Protein AF-A0A564XU34-F1 (afdb_monomer_lite)

pLDDT: mean 88.41, std 9.21, range [58.31, 96.88]

Sequence (135 aa):
MADPPCDICTEPIVKTHAIIPHCEHKFHTECLLKWTAEEVADFHCKCPVESCGCQYESFNLTEPNGTLVRCLRELKCPVCWEVFQFPFTIAESCGHGFCLGCLREFLKNGHICPVDRGPINGFFLFDNFNLLSRI

Structure (mmCIF, N/CA/C/O backbone):
data_AF-A0A564XU34-F1
#
_entry.id   AF-A0A564XU34-F1
#
loop_
_atom_site.group_PDB
_atom_site.id
_atom_site.type_symbol
_atom_site.label_atom_id
_atom_site.label_alt_id
_atom_site.label_comp_id
_atom_site.label_asym_id
_atom_site.label_entity_id
_atom_site.label_seq_id
_atom_site.pdbx_PDB_ins_code
_atom_site.Cartn_x
_atom_site.Cartn_y
_atom_site.Cartn_z
_atom_site.occupancy
_atom_site.B_iso_or_equiv
_atom_site.auth_seq_id
_atom_site.auth_comp_id
_atom_site.auth_asym_id
_atom_site.auth_atom_id
_atom_site.pdbx_PDB_model_num
ATOM 1 N N . MET A 1 1 ? -2.889 17.080 21.031 1.00 58.84 1 MET A N 1
ATOM 2 C CA . MET A 1 1 ? -3.929 16.259 20.375 1.00 58.84 1 MET A CA 1
ATOM 3 C C . MET A 1 1 ? -3.440 14.826 20.448 1.00 58.84 1 MET A C 1
ATOM 5 O O . MET A 1 1 ? -2.244 14.642 20.284 1.00 58.84 1 MET A O 1
ATOM 9 N N . ALA A 1 2 ? -4.290 13.872 20.822 1.00 77.88 2 ALA A N 1
ATOM 10 C CA . ALA A 1 2 ? -3.892 12.465 20.890 1.00 77.88 2 ALA A CA 1
ATOM 11 C C . ALA A 1 2 ? -3.831 11.868 19.475 1.00 77.88 2 ALA A C 1
ATOM 13 O O . ALA A 1 2 ? -4.627 12.266 18.621 1.00 77.88 2 ALA A O 1
ATOM 14 N N . ASP A 1 3 ? -2.898 10.947 19.242 1.00 86.06 3 ASP A N 1
ATOM 15 C CA . ASP A 1 3 ? -2.796 10.207 17.983 1.00 86.06 3 ASP A CA 1
ATOM 16 C C . ASP A 1 3 ? -4.038 9.315 17.782 1.00 86.06 3 ASP A C 1
ATOM 18 O O . ASP A 1 3 ? -4.541 8.749 18.759 1.00 86.06 3 ASP A O 1
ATOM 22 N N . PRO A 1 4 ? -4.574 9.189 16.551 1.00 90.44 4 PRO A N 1
ATOM 23 C CA . PRO A 1 4 ? -5.752 8.363 16.309 1.00 90.44 4 PRO A CA 1
ATOM 24 C C . PRO A 1 4 ? -5.421 6.874 16.513 1.00 90.44 4 PRO A C 1
ATOM 26 O O . PRO A 1 4 ? -4.327 6.446 16.139 1.00 90.44 4 PRO A O 1
ATOM 29 N N . PRO A 1 5 ? -6.336 6.067 17.077 1.00 95.44 5 PRO A N 1
ATOM 30 C CA . PRO A 1 5 ? -6.130 4.629 17.196 1.00 95.44 5 PRO A CA 1
ATOM 31 C C . PRO A 1 5 ? -6.280 3.937 15.836 1.00 95.44 5 PRO A C 1
ATOM 33 O O . PRO A 1 5 ? -6.995 4.411 14.954 1.00 95.44 5 PRO A O 1
ATOM 36 N N . CYS A 1 6 ? -5.613 2.798 15.682 1.00 96.19 6 CYS A N 1
ATOM 37 C CA . CYS A 1 6 ? -5.837 1.877 14.575 1.00 96.19 6 CYS A CA 1
ATOM 38 C C . CYS A 1 6 ? -7.157 1.120 14.759 1.00 96.19 6 CYS A C 1
ATOM 40 O O . CYS A 1 6 ? -7.365 0.485 15.790 1.00 96.19 6 CYS A O 1
ATOM 42 N N . ASP A 1 7 ? -8.005 1.101 13.733 1.00 96.88 7 ASP A N 1
ATOM 43 C CA . ASP A 1 7 ? -9.318 0.439 13.757 1.00 96.88 7 ASP A CA 1
ATOM 44 C C . ASP A 1 7 ? -9.248 -1.108 13.718 1.00 96.88 7 ASP A C 1
ATOM 46 O O . ASP A 1 7 ? -10.280 -1.773 13.702 1.00 96.88 7 ASP A O 1
ATOM 50 N N . ILE A 1 8 ? -8.043 -1.701 13.714 1.00 95.75 8 ILE A N 1
ATOM 51 C CA . ILE A 1 8 ? -7.827 -3.158 13.846 1.00 95.75 8 ILE A CA 1
ATOM 52 C C . ILE A 1 8 ? -7.217 -3.508 15.206 1.00 95.75 8 ILE A C 1
ATOM 54 O O . ILE A 1 8 ? -7.765 -4.326 15.938 1.00 95.75 8 ILE A O 1
ATOM 58 N N . CYS A 1 9 ? -6.059 -2.931 15.546 1.00 96.38 9 CYS A N 1
ATOM 59 C CA . CYS A 1 9 ? -5.311 -3.320 16.748 1.00 96.38 9 CYS A CA 1
ATOM 60 C C . CYS A 1 9 ? -5.521 -2.379 17.939 1.00 96.38 9 CYS A C 1
ATOM 62 O O . CYS A 1 9 ? -5.030 -2.671 19.024 1.00 96.38 9 CYS A O 1
ATOM 64 N N . THR A 1 10 ? -6.236 -1.264 17.757 1.00 95.69 10 THR A N 1
ATOM 65 C CA . THR A 1 10 ? -6.557 -0.237 18.769 1.00 95.69 10 THR A CA 1
ATOM 66 C C . THR A 1 10 ? -5.377 0.584 19.306 1.00 95.69 10 THR A C 1
ATOM 68 O O . THR A 1 10 ? -5.594 1.595 19.971 1.00 95.69 10 THR A O 1
ATOM 71 N N . GLU A 1 11 ? -4.139 0.232 18.951 1.00 96.12 11 GLU A N 1
ATOM 72 C CA . GLU A 1 11 ? -2.933 0.991 19.300 1.00 96.12 11 GLU A CA 1
ATOM 73 C C . GLU A 1 11 ? -2.822 2.317 18.516 1.00 96.12 11 GLU A C 1
ATOM 75 O O . GLU A 1 11 ? -3.314 2.411 17.383 1.00 96.12 11 GLU A O 1
ATOM 80 N N . PRO A 1 12 ? -2.164 3.354 19.074 1.00 94.75 12 PRO A N 1
ATOM 81 C CA . PRO A 1 12 ? -2.048 4.665 18.441 1.00 94.75 12 PRO A CA 1
ATOM 82 C C . PRO A 1 12 ? -1.246 4.633 17.131 1.00 94.75 12 PRO A C 1
ATOM 84 O O . PRO A 1 12 ? -0.221 3.958 16.983 1.00 94.75 12 PRO A O 1
ATOM 87 N N . ILE A 1 13 ? -1.697 5.429 16.166 1.00 93.00 13 ILE A N 1
ATOM 88 C CA . ILE A 1 13 ? -1.042 5.631 14.879 1.00 93.00 13 ILE A CA 1
ATOM 89 C C . ILE A 1 13 ? -0.095 6.826 14.980 1.00 93.00 13 ILE A C 1
ATOM 91 O O . ILE A 1 13 ? -0.509 7.978 14.913 1.00 93.00 13 ILE A O 1
ATOM 95 N N . VAL A 1 14 ? 1.201 6.536 15.073 1.00 90.94 14 VAL A N 1
ATOM 96 C CA . VAL A 1 14 ? 2.262 7.559 15.191 1.00 90.94 14 VAL A CA 1
ATOM 97 C C . VAL A 1 14 ? 3.099 7.720 13.914 1.00 90.94 14 VAL A C 1
ATOM 99 O O . VAL A 1 14 ? 4.042 8.507 13.866 1.00 90.94 14 VAL A O 1
ATOM 102 N N . LYS A 1 15 ? 2.783 6.948 12.870 1.00 89.50 15 LYS A N 1
ATOM 103 C CA . LYS A 1 15 ? 3.515 6.877 11.596 1.00 89.50 15 LYS A CA 1
ATOM 104 C C . LYS A 1 15 ? 2.557 6.932 10.403 1.00 89.50 15 LYS A C 1
ATOM 106 O O . LYS A 1 15 ? 1.353 7.129 10.568 1.00 89.50 15 LYS A O 1
ATOM 111 N N . THR A 1 16 ? 3.100 6.763 9.195 1.00 90.81 16 THR A N 1
ATOM 112 C CA . THR A 1 16 ? 2.294 6.617 7.975 1.00 90.81 16 THR A CA 1
ATOM 113 C C . THR A 1 16 ? 1.258 5.511 8.168 1.00 90.81 16 THR A C 1
ATOM 115 O O . THR A 1 16 ? 1.596 4.424 8.638 1.00 90.81 16 THR A O 1
ATOM 118 N N . HIS A 1 17 ? 0.013 5.787 7.803 1.00 93.31 17 HIS A N 1
ATOM 119 C CA . HIS A 1 17 ? -1.116 4.885 7.996 1.00 93.31 17 HIS A CA 1
ATOM 120 C C . HIS A 1 17 ? -1.935 4.730 6.727 1.00 93.31 17 HIS A C 1
ATOM 122 O O . HIS A 1 17 ? -1.841 5.544 5.807 1.00 93.31 17 HIS A O 1
ATOM 128 N N . ALA A 1 18 ? -2.723 3.664 6.686 1.00 94.69 18 ALA A N 1
ATOM 129 C CA . ALA A 1 18 ? -3.616 3.369 5.591 1.00 94.69 18 ALA A CA 1
ATOM 130 C C . ALA A 1 18 ? -5.024 3.902 5.877 1.00 94.69 18 ALA A C 1
ATOM 132 O O . ALA A 1 18 ? -5.541 3.759 6.986 1.00 94.69 18 ALA A O 1
ATOM 133 N N . ILE A 1 19 ? -5.643 4.484 4.854 1.00 95.19 19 ILE A N 1
ATOM 134 C CA . ILE A 1 19 ? -7.057 4.857 4.838 1.00 95.19 19 ILE A CA 1
ATOM 135 C C . ILE A 1 19 ? -7.684 4.222 3.604 1.00 95.19 19 ILE A C 1
ATOM 137 O O . ILE A 1 19 ? -7.207 4.421 2.482 1.00 95.19 19 ILE A O 1
ATOM 141 N N . ILE A 1 20 ? -8.759 3.469 3.808 1.00 94.00 20 ILE A N 1
ATOM 142 C CA . ILE A 1 20 ? -9.547 2.904 2.714 1.00 94.00 20 ILE A CA 1
ATOM 143 C C . ILE A 1 20 ? -10.366 4.032 2.058 1.00 94.00 20 ILE A C 1
ATOM 145 O O . ILE A 1 20 ? -11.120 4.712 2.760 1.00 94.00 20 ILE A O 1
ATOM 149 N N . PRO A 1 21 ? -10.266 4.238 0.730 1.00 88.19 21 PRO A N 1
ATOM 150 C CA . PRO A 1 21 ? -11.118 5.151 -0.008 1.00 88.19 21 PRO A CA 1
ATOM 151 C C . PRO A 1 21 ? -12.580 4.829 0.275 1.00 88.19 21 PRO A C 1
ATOM 153 O O . PRO A 1 21 ? -12.956 3.666 0.373 1.00 88.19 21 PRO A O 1
ATOM 156 N N . HIS A 1 22 ? -13.409 5.864 0.383 1.00 88.12 22 HIS A N 1
ATOM 157 C CA . HIS A 1 22 ? -14.844 5.744 0.672 1.00 88.12 22 HIS A CA 1
ATOM 158 C C . HIS A 1 22 ? -15.210 5.432 2.134 1.00 88.12 22 HIS A C 1
ATOM 160 O O . HIS A 1 22 ? -16.394 5.288 2.428 1.00 88.12 22 HIS A O 1
ATOM 166 N N . CYS A 1 23 ? -14.247 5.412 3.062 1.00 93.50 23 CYS A N 1
ATOM 167 C CA . CYS A 1 23 ? -14.522 5.486 4.499 1.00 93.50 23 CYS A CA 1
ATOM 168 C C . CYS A 1 23 ? -13.468 6.338 5.234 1.00 93.50 23 CYS A C 1
ATOM 170 O O . CYS A 1 23 ? -12.487 6.776 4.635 1.00 93.50 23 CYS A O 1
ATOM 172 N N . GLU A 1 24 ? -13.678 6.590 6.527 1.00 91.12 24 GLU A N 1
ATOM 173 C CA . GLU A 1 24 ? -12.771 7.398 7.365 1.00 91.12 24 GLU A CA 1
ATOM 174 C C . GLU A 1 24 ? -11.920 6.555 8.331 1.00 91.12 24 GLU A C 1
ATOM 176 O O . GLU A 1 24 ? -11.199 7.109 9.164 1.00 91.12 24 GLU A O 1
ATOM 181 N N . HIS A 1 25 ? -11.989 5.224 8.217 1.00 95.62 25 HIS A N 1
ATOM 182 C CA . HIS A 1 25 ? -11.261 4.303 9.087 1.00 95.62 25 HIS A CA 1
ATOM 183 C C . HIS A 1 25 ? -9.760 4.322 8.790 1.00 95.62 25 HIS A C 1
ATOM 185 O O . HIS A 1 25 ? -9.329 4.368 7.630 1.00 95.62 25 HIS A O 1
ATOM 191 N N . LYS A 1 26 ? -8.967 4.287 9.858 1.00 95.88 26 LYS A N 1
ATOM 192 C CA . LYS A 1 26 ? -7.514 4.431 9.843 1.00 95.88 26 LYS A CA 1
ATOM 193 C C . LYS A 1 26 ? -6.875 3.172 10.391 1.00 95.88 26 LYS A C 1
ATOM 195 O O . LYS A 1 26 ? -7.207 2.690 11.469 1.00 95.88 26 LYS A O 1
ATOM 200 N N . PHE A 1 27 ? -5.880 2.678 9.673 1.00 95.38 27 PHE A N 1
ATOM 201 C CA . PHE A 1 27 ? -5.207 1.435 10.016 1.00 95.38 27 PHE A CA 1
ATOM 202 C C . PHE A 1 27 ? -3.702 1.641 9.997 1.00 95.38 27 PHE A C 1
ATOM 204 O O . PHE A 1 27 ? -3.186 2.333 9.118 1.00 95.38 27 PHE A O 1
ATOM 211 N N . HIS A 1 28 ? -2.954 0.977 10.880 1.00 94.56 28 HIS A N 1
ATOM 212 C CA . HIS A 1 28 ? -1.546 0.746 10.560 1.00 94.56 28 HIS A CA 1
ATOM 213 C C . HIS A 1 28 ? -1.479 0.028 9.211 1.00 94.56 28 HIS A C 1
ATOM 215 O O . HIS A 1 28 ? -2.241 -0.909 8.959 1.00 94.56 28 HIS A O 1
ATOM 221 N N . THR A 1 29 ? -0.566 0.456 8.340 1.00 92.62 29 THR A N 1
ATOM 222 C CA . THR A 1 29 ? -0.442 -0.121 6.996 1.00 92.62 29 THR A CA 1
ATOM 223 C C . THR A 1 29 ? -0.213 -1.636 7.045 1.00 92.62 29 THR A C 1
ATOM 225 O O . THR A 1 29 ? -0.764 -2.354 6.219 1.00 92.62 29 THR A O 1
ATOM 228 N N . GLU A 1 30 ? 0.528 -2.149 8.037 1.00 90.88 30 GLU A N 1
ATOM 229 C CA . GLU A 1 30 ? 0.669 -3.600 8.253 1.00 90.88 30 GLU A CA 1
ATOM 230 C C . GLU A 1 30 ? -0.624 -4.290 8.653 1.00 90.88 30 GLU A C 1
ATOM 232 O O . GLU A 1 30 ? -0.900 -5.365 8.135 1.00 90.88 30 GLU A O 1
ATOM 237 N N . CYS A 1 31 ? -1.416 -3.700 9.550 1.00 94.19 31 CYS A N 1
ATOM 238 C CA . CYS A 1 31 ? -2.656 -4.313 9.999 1.00 94.19 31 CYS A CA 1
ATOM 239 C C . CYS A 1 31 ? -3.598 -4.475 8.809 1.00 94.19 31 CYS A C 1
ATOM 241 O O . CYS A 1 31 ? -4.147 -5.556 8.615 1.00 94.19 31 CYS A O 1
ATOM 243 N N . LEU A 1 32 ? -3.708 -3.441 7.965 1.00 93.56 32 LEU A N 1
ATOM 244 C CA . LEU A 1 32 ? -4.534 -3.518 6.766 1.00 93.56 32 LEU A CA 1
ATOM 245 C C . LEU A 1 32 ? -3.979 -4.512 5.740 1.00 93.56 32 LEU A C 1
ATOM 247 O O . LEU A 1 32 ? -4.751 -5.283 5.179 1.00 93.56 32 LEU A O 1
ATOM 251 N N . LEU A 1 33 ? -2.666 -4.529 5.488 1.00 91.50 33 LEU A N 1
ATOM 252 C CA . LEU A 1 33 ? -2.058 -5.478 4.547 1.00 91.50 33 LEU A CA 1
ATOM 253 C C . LEU A 1 33 ? -2.191 -6.927 5.024 1.00 91.50 33 LEU A C 1
ATOM 255 O O . LEU A 1 33 ? -2.543 -7.794 4.231 1.00 91.50 33 LEU A O 1
ATOM 259 N N . LYS A 1 34 ? -1.963 -7.193 6.312 1.00 91.88 34 LYS A N 1
ATOM 260 C CA . LYS A 1 34 ? -2.138 -8.522 6.901 1.00 91.88 34 LYS A CA 1
ATOM 261 C C . LYS A 1 34 ? -3.589 -8.979 6.788 1.00 91.88 34 LYS A C 1
ATOM 263 O O . LYS A 1 34 ? -3.832 -10.081 6.317 1.00 91.88 34 LYS A O 1
ATOM 268 N N . TRP A 1 35 ? -4.532 -8.106 7.137 1.00 92.75 35 TRP A N 1
ATOM 269 C CA . TRP A 1 35 ? -5.953 -8.399 6.984 1.00 92.75 35 TRP A CA 1
ATOM 270 C C . TRP A 1 35 ? -6.327 -8.687 5.529 1.00 92.75 35 TRP A C 1
ATOM 272 O O . TRP A 1 35 ? -6.965 -9.686 5.219 1.00 92.75 35 TRP A O 1
ATOM 282 N N . THR A 1 36 ? -5.834 -7.855 4.611 1.00 91.75 36 THR A N 1
ATOM 283 C CA . THR A 1 36 ? -6.007 -8.051 3.169 1.00 91.75 36 THR A CA 1
ATOM 284 C C . THR A 1 36 ? -5.465 -9.420 2.735 1.00 91.75 36 THR A C 1
ATOM 286 O O . THR A 1 36 ? -6.120 -10.129 1.984 1.00 91.75 36 THR A O 1
ATOM 289 N N . ALA A 1 37 ? -4.297 -9.842 3.225 1.00 89.38 37 ALA A N 1
ATOM 290 C CA . ALA A 1 37 ? -3.715 -11.144 2.889 1.00 89.38 37 ALA A CA 1
ATOM 291 C C . ALA A 1 37 ? -4.556 -12.341 3.363 1.00 89.38 37 ALA A C 1
ATOM 293 O O . ALA A 1 37 ? -4.523 -13.387 2.720 1.00 89.38 37 ALA A O 1
ATOM 294 N N . GLU A 1 38 ? -5.308 -12.186 4.452 1.00 87.50 38 GLU A N 1
ATOM 295 C CA . GLU A 1 38 ? -6.181 -13.225 5.008 1.00 87.50 38 GLU A CA 1
ATOM 296 C C . GLU A 1 38 ? -7.540 -13.297 4.277 1.00 87.50 38 GLU A C 1
ATOM 298 O O . GLU A 1 38 ? -8.095 -14.385 4.136 1.00 87.50 38 GLU A O 1
ATOM 303 N N . GLU A 1 39 ? -8.035 -12.177 3.733 1.00 82.12 39 GLU A N 1
ATOM 304 C CA . GLU A 1 39 ? -9.400 -12.061 3.188 1.00 82.12 39 GLU A CA 1
ATOM 305 C C . GLU A 1 39 ? -9.533 -12.084 1.653 1.00 82.12 39 GLU A C 1
ATOM 307 O O . GLU A 1 39 ? -10.643 -12.270 1.148 1.00 82.12 39 GLU A O 1
ATOM 312 N N . VAL A 1 40 ? -8.467 -11.867 0.863 1.00 65.56 40 VAL A N 1
ATOM 313 C CA . VAL A 1 40 ? -8.601 -11.775 -0.612 1.00 65.56 40 VAL A CA 1
ATOM 314 C C . VAL A 1 40 ? -8.861 -13.154 -1.238 1.00 65.56 40 VAL A C 1
ATOM 316 O O . VAL A 1 40 ? -7.954 -13.771 -1.799 1.00 65.56 40 VAL A O 1
ATOM 319 N N . ALA A 1 41 ? -10.114 -13.607 -1.220 1.00 59.28 41 ALA A N 1
ATOM 320 C CA . ALA A 1 41 ? -10.569 -14.736 -2.028 1.00 59.28 41 ALA A CA 1
ATOM 321 C C . ALA A 1 41 ? 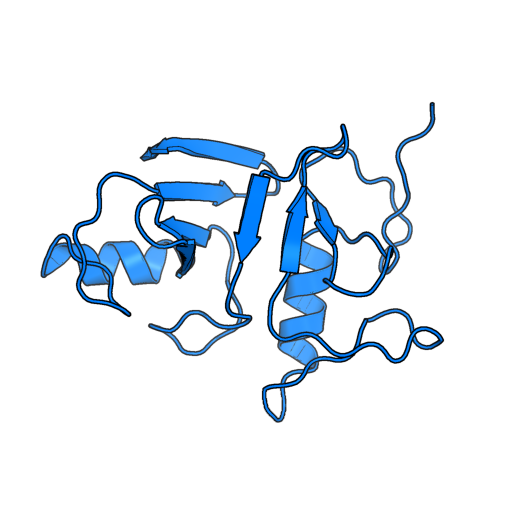-10.843 -14.323 -3.491 1.00 59.28 41 ALA A C 1
ATOM 323 O O . ALA A 1 41 ? -10.428 -15.037 -4.396 1.00 59.28 41 ALA A O 1
ATOM 324 N N . ASP A 1 42 ? -11.439 -13.142 -3.743 1.00 58.31 42 ASP A N 1
ATOM 325 C CA . ASP A 1 42 ? -11.953 -12.757 -5.078 1.00 58.31 42 ASP A CA 1
ATOM 326 C C . ASP A 1 42 ? -11.865 -11.238 -5.385 1.00 58.31 42 ASP A C 1
ATOM 328 O O . ASP A 1 42 ? -12.843 -10.585 -5.756 1.00 58.31 42 ASP A O 1
ATOM 332 N N . PHE A 1 43 ? -10.670 -10.653 -5.240 1.00 58.59 43 PHE A N 1
ATOM 333 C CA . PHE A 1 43 ? -10.299 -9.287 -5.682 1.00 58.59 43 PHE A CA 1
ATOM 334 C C . PHE A 1 43 ? -11.010 -8.086 -5.026 1.00 58.59 43 PHE A C 1
ATOM 336 O O . PHE A 1 43 ? -10.522 -6.969 -5.169 1.00 58.59 43 PHE A O 1
ATOM 343 N N . HIS A 1 44 ? -12.078 -8.287 -4.254 1.00 71.94 44 HIS A N 1
ATOM 344 C CA . HIS A 1 44 ? -12.762 -7.226 -3.512 1.00 71.94 44 HIS A CA 1
ATOM 345 C C . HIS A 1 44 ? -12.614 -7.468 -2.012 1.00 71.94 44 HIS A C 1
ATOM 347 O O . HIS A 1 44 ? -13.177 -8.424 -1.477 1.00 71.94 44 HIS A O 1
ATOM 353 N N . CYS A 1 45 ? -11.867 -6.605 -1.324 1.00 86.69 45 CYS A N 1
ATOM 354 C CA . CYS A 1 45 ? -11.766 -6.669 0.132 1.00 86.69 45 CYS A CA 1
ATOM 355 C C . CYS A 1 45 ? -12.864 -5.840 0.776 1.00 86.69 45 CYS A C 1
ATOM 357 O O . CYS A 1 45 ? -13.233 -4.785 0.263 1.00 86.69 45 CYS A O 1
ATOM 359 N N . LYS A 1 46 ? -13.376 -6.297 1.918 1.00 91.69 46 LYS A N 1
ATOM 360 C CA . LYS A 1 46 ? -14.255 -5.491 2.767 1.00 91.69 46 LYS A CA 1
ATOM 361 C C . LYS A 1 46 ? -13.427 -4.784 3.824 1.00 91.69 46 LYS A C 1
ATOM 363 O O . LYS A 1 46 ? -12.453 -5.342 4.326 1.00 91.69 46 LYS A O 1
ATOM 368 N N . CYS A 1 47 ? -13.837 -3.569 4.168 1.00 93.75 47 CYS A N 1
ATOM 369 C CA . CYS A 1 47 ? -13.276 -2.826 5.283 1.00 93.75 47 CYS A CA 1
ATOM 370 C C . CYS A 1 47 ? -13.221 -3.725 6.537 1.00 93.75 47 CYS A C 1
ATOM 372 O O . CYS A 1 47 ? -14.235 -4.353 6.848 1.00 93.75 47 CYS A O 1
ATOM 374 N N . PRO A 1 48 ? -12.080 -3.777 7.255 1.00 94.56 48 PRO A N 1
ATOM 375 C CA . PRO A 1 48 ? -11.944 -4.570 8.480 1.00 94.56 48 PRO A CA 1
ATOM 376 C C . PRO A 1 48 ? -12.953 -4.206 9.578 1.00 94.56 48 PRO A C 1
ATOM 378 O O . PRO A 1 48 ? -13.235 -5.014 10.456 1.00 94.56 48 PRO A O 1
ATOM 381 N N . VAL A 1 49 ? -13.507 -2.991 9.542 1.00 94.88 49 VAL A N 1
ATOM 382 C CA . VAL A 1 49 ? -14.548 -2.565 10.480 1.00 94.88 49 VAL A CA 1
ATOM 383 C C . VAL A 1 49 ? -15.885 -3.178 10.062 1.00 94.88 49 VAL A C 1
ATOM 385 O O . VAL A 1 49 ? -16.501 -2.728 9.095 1.00 94.88 49 VAL A O 1
ATOM 388 N N . GLU A 1 50 ? -16.352 -4.187 10.802 1.00 88.31 50 GLU A N 1
ATOM 389 C CA . GLU A 1 50 ? -17.532 -5.001 10.453 1.00 88.31 50 GLU A CA 1
ATOM 390 C C . GLU A 1 50 ? -18.796 -4.178 10.158 1.00 88.31 50 GLU A C 1
ATOM 392 O O . GLU A 1 50 ? -19.558 -4.499 9.246 1.00 88.31 50 GLU A O 1
ATOM 397 N N . SER A 1 51 ? -19.013 -3.084 10.895 1.00 94.00 51 SER A N 1
ATOM 398 C CA . SER A 1 51 ? -20.178 -2.205 10.731 1.00 94.00 51 SER A CA 1
ATOM 399 C C . SER A 1 51 ? -20.098 -1.281 9.511 1.00 94.00 51 SER A C 1
ATOM 401 O O . SER A 1 51 ? -21.094 -0.653 9.156 1.00 94.00 51 SER A O 1
ATOM 403 N N . CYS A 1 52 ? -18.936 -1.179 8.862 1.00 94.56 52 CYS A N 1
ATOM 404 C CA . CYS A 1 52 ? -18.705 -0.260 7.754 1.00 94.56 52 CYS A CA 1
ATOM 405 C C . CYS A 1 52 ? -19.293 -0.781 6.439 1.00 94.56 52 CYS A C 1
ATOM 407 O O . CYS A 1 52 ? -19.963 -0.043 5.722 1.00 94.56 52 CYS A O 1
ATOM 409 N N . GLY A 1 53 ? -19.018 -2.043 6.096 1.00 89.38 53 GLY A N 1
ATOM 410 C CA . GLY A 1 53 ? -19.488 -2.667 4.854 1.00 89.38 53 GLY A CA 1
ATOM 411 C C . GLY A 1 53 ? -18.871 -2.127 3.552 1.00 89.38 53 GLY A C 1
ATOM 412 O O . GLY A 1 53 ? -19.187 -2.655 2.485 1.00 89.38 53 GLY A O 1
ATOM 413 N N . CYS A 1 54 ? -17.988 -1.121 3.603 1.00 91.94 54 CYS A N 1
ATOM 414 C CA . CYS A 1 54 ? -17.288 -0.606 2.422 1.00 91.94 54 CYS A CA 1
ATOM 415 C C . CYS A 1 54 ? -16.394 -1.679 1.792 1.00 91.94 54 CYS A C 1
ATOM 417 O O . CYS A 1 54 ? -15.774 -2.473 2.498 1.00 91.94 54 CYS A O 1
ATOM 419 N N . GLN A 1 55 ? -16.298 -1.668 0.464 1.00 91.62 55 GLN A N 1
ATOM 420 C CA . GLN A 1 55 ? -15.363 -2.495 -0.296 1.00 91.62 55 GLN A CA 1
ATOM 421 C C . GLN A 1 55 ? -14.193 -1.648 -0.794 1.00 91.62 55 GLN A C 1
ATOM 423 O O . GLN A 1 55 ? -14.353 -0.445 -1.000 1.00 91.62 55 GLN A O 1
ATOM 428 N N . TYR A 1 56 ? -13.032 -2.267 -0.994 1.00 91.62 56 TYR A N 1
ATOM 429 C CA . TYR A 1 56 ? -11.851 -1.591 -1.515 1.00 91.62 56 TYR A CA 1
ATOM 430 C C . TYR A 1 56 ? -10.970 -2.503 -2.368 1.00 91.62 56 TYR A C 1
ATOM 432 O O . TYR A 1 56 ? -10.856 -3.708 -2.135 1.00 91.62 56 TYR A O 1
ATOM 440 N N . GLU A 1 57 ? -10.335 -1.873 -3.352 1.00 90.19 57 GLU A N 1
ATOM 441 C CA . GLU A 1 57 ? -9.340 -2.445 -4.273 1.00 90.19 57 GLU A CA 1
ATOM 442 C C . GLU A 1 57 ? -8.005 -1.677 -4.232 1.00 90.19 57 GLU A C 1
ATOM 444 O O . GLU A 1 57 ? -7.006 -2.095 -4.808 1.00 90.19 57 GLU A O 1
ATOM 449 N N . SER A 1 58 ? -7.991 -0.548 -3.523 1.00 91.06 58 SER A N 1
ATOM 450 C CA . SER A 1 58 ? -6.852 0.344 -3.340 1.00 91.06 58 SER A CA 1
ATOM 451 C C . SER A 1 58 ? -6.925 0.987 -1.959 1.00 91.06 58 SER A C 1
ATOM 453 O O . SER A 1 58 ? -7.983 0.985 -1.321 1.00 91.06 58 SER A O 1
ATOM 455 N N . PHE A 1 59 ? -5.813 1.544 -1.480 1.00 92.75 59 PHE A N 1
ATOM 456 C CA . PHE A 1 59 ? -5.831 2.363 -0.271 1.00 92.75 59 PHE A CA 1
ATOM 457 C C . PHE A 1 59 ? -4.830 3.514 -0.285 1.00 92.75 59 PHE A C 1
ATOM 459 O O . PHE A 1 59 ? -3.802 3.484 -0.960 1.00 92.75 59 PHE A O 1
ATOM 466 N N . ASN A 1 60 ? -5.145 4.554 0.484 1.00 93.62 60 ASN A N 1
ATOM 467 C CA . ASN A 1 60 ? -4.309 5.735 0.632 1.00 93.62 60 ASN A CA 1
ATOM 468 C C . ASN A 1 60 ? -3.311 5.541 1.770 1.00 93.62 60 ASN A C 1
ATOM 470 O O . ASN A 1 60 ? -3.680 5.100 2.852 1.00 93.62 60 ASN A O 1
ATOM 474 N N . LEU A 1 61 ? -2.062 5.916 1.527 1.00 92.00 61 LEU A N 1
ATOM 475 C CA . LEU A 1 61 ? -1.009 6.059 2.521 1.00 92.00 61 LEU A CA 1
ATOM 476 C C . LEU A 1 61 ? -0.931 7.526 2.926 1.00 92.00 61 LEU A C 1
ATOM 478 O O . LEU A 1 61 ? -0.721 8.390 2.072 1.00 92.00 61 LEU A O 1
ATOM 482 N N . THR A 1 62 ? -1.065 7.792 4.217 1.00 92.62 62 THR A N 1
ATOM 483 C CA . THR A 1 62 ? -1.222 9.142 4.763 1.00 92.62 62 THR A CA 1
ATOM 484 C C . THR A 1 62 ? -0.239 9.362 5.909 1.00 92.62 62 THR A C 1
ATOM 486 O O . THR A 1 62 ? -0.054 8.480 6.746 1.00 92.62 62 THR A O 1
ATOM 489 N N . GLU A 1 63 ? 0.400 10.530 5.970 1.00 90.25 63 GLU A N 1
ATOM 490 C CA . GLU A 1 63 ? 1.223 10.939 7.117 1.00 90.25 63 GLU A CA 1
ATOM 491 C C . GLU A 1 63 ? 0.366 11.157 8.379 1.00 90.25 63 GLU A C 1
ATOM 493 O O . GLU A 1 63 ? -0.833 11.423 8.269 1.00 90.25 63 GLU A O 1
ATOM 498 N N . PRO A 1 64 ? 0.950 11.139 9.595 1.00 87.38 64 PRO A N 1
ATOM 499 C CA . PRO A 1 64 ? 0.212 11.444 10.828 1.00 87.38 64 PRO A CA 1
ATOM 500 C C . PRO A 1 64 ? -0.512 12.801 10.818 1.00 87.38 64 PRO A C 1
ATOM 502 O O . PRO A 1 64 ? -1.550 12.959 11.453 1.00 87.38 64 PRO A O 1
ATOM 505 N N . ASN A 1 65 ? 0.002 13.778 10.062 1.00 87.31 65 ASN A N 1
ATOM 506 C CA . ASN A 1 65 ? -0.612 15.101 9.897 1.00 87.31 65 ASN A CA 1
ATOM 507 C C . ASN A 1 65 ? -1.834 15.111 8.945 1.00 87.31 65 ASN A C 1
ATOM 509 O O . ASN A 1 65 ? -2.429 16.167 8.744 1.00 87.31 65 ASN A O 1
ATOM 513 N N . GLY A 1 66 ? -2.201 13.968 8.350 1.00 87.38 66 GLY A N 1
ATOM 514 C CA . GLY A 1 66 ? -3.310 13.840 7.398 1.00 87.38 66 GLY A CA 1
ATOM 515 C C . GLY A 1 66 ? -2.935 14.069 5.929 1.00 87.38 66 GLY A C 1
ATOM 516 O O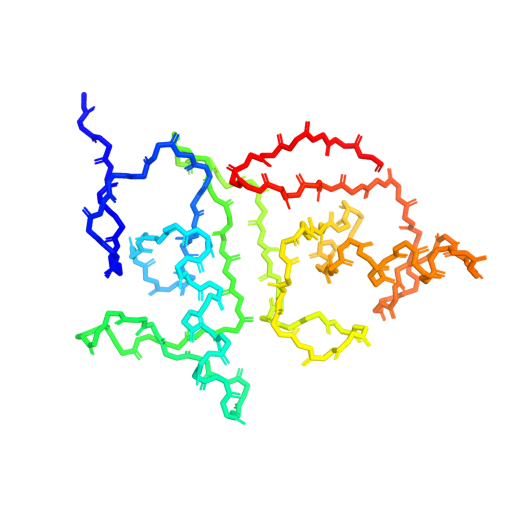 . GLY A 1 66 ? -3.800 13.969 5.061 1.00 87.38 66 GLY A O 1
ATOM 517 N N . THR A 1 67 ? -1.669 14.348 5.618 1.00 91.06 67 THR A N 1
ATOM 518 C CA . THR A 1 67 ? -1.209 14.555 4.238 1.00 91.06 67 THR A CA 1
ATOM 519 C C . THR A 1 67 ? -1.187 13.235 3.482 1.00 91.06 67 THR A C 1
ATOM 521 O O . THR A 1 67 ? -0.523 12.283 3.895 1.00 91.06 67 THR A O 1
ATOM 524 N N . LEU A 1 68 ? -1.879 13.186 2.341 1.00 90.38 68 LEU A N 1
ATOM 525 C CA . LEU A 1 68 ? -1.807 12.058 1.419 1.00 90.38 68 LEU A CA 1
ATOM 526 C C . LEU A 1 68 ? -0.379 11.929 0.874 1.00 90.38 68 LEU A C 1
ATOM 528 O O . LEU A 1 68 ? 0.095 12.796 0.141 1.00 90.38 68 LEU A O 1
ATOM 532 N N . VAL A 1 69 ? 0.278 10.816 1.185 1.00 89.19 69 VAL A N 1
ATOM 533 C CA . VAL A 1 69 ? 1.587 10.466 0.632 1.00 89.19 69 VAL A CA 1
ATOM 534 C C . VAL A 1 69 ? 1.392 9.862 -0.750 1.00 89.19 69 VAL A C 1
ATOM 536 O O . VAL A 1 69 ? 1.891 10.396 -1.740 1.00 89.19 69 VAL A O 1
ATOM 539 N N . ARG A 1 70 ? 0.655 8.751 -0.845 1.00 89.62 70 ARG A N 1
ATOM 540 C CA . ARG A 1 70 ? 0.420 8.004 -2.092 1.00 89.62 70 ARG A CA 1
ATOM 541 C C . ARG A 1 70 ? -0.876 7.202 -2.021 1.00 89.62 70 ARG A C 1
ATOM 543 O O . ARG A 1 70 ? -1.389 6.952 -0.942 1.00 89.62 70 ARG A O 1
ATOM 550 N N . CYS A 1 71 ? -1.368 6.770 -3.176 1.00 89.62 71 CYS A N 1
ATOM 551 C CA . CYS A 1 71 ? -2.421 5.766 -3.289 1.00 89.62 71 CYS A CA 1
ATOM 552 C C . CYS A 1 71 ? -1.791 4.482 -3.830 1.00 89.62 71 CYS A C 1
ATOM 554 O O . CYS A 1 71 ? -1.144 4.515 -4.879 1.00 89.62 71 CYS A O 1
ATOM 556 N N . LEU A 1 72 ? -1.934 3.383 -3.093 1.00 88.69 72 LEU A N 1
ATOM 557 C CA . LEU A 1 72 ? -1.564 2.056 -3.556 1.00 88.69 72 LEU A CA 1
ATOM 558 C C . LEU A 1 72 ? -2.749 1.510 -4.350 1.00 88.69 72 LEU A C 1
ATOM 560 O O . LEU A 1 72 ? -3.794 1.209 -3.776 1.00 88.69 72 LEU A O 1
ATOM 564 N N . ARG A 1 73 ? -2.600 1.482 -5.676 1.00 87.00 73 ARG A N 1
ATOM 565 C CA . ARG A 1 73 ? -3.700 1.220 -6.615 1.00 87.00 73 ARG A CA 1
ATOM 566 C C . ARG A 1 73 ? -4.138 -0.241 -6.645 1.00 87.00 73 ARG A C 1
ATOM 568 O O . ARG A 1 73 ? -5.246 -0.526 -7.077 1.00 87.00 73 ARG A O 1
ATOM 575 N N . GLU A 1 74 ? -3.274 -1.139 -6.194 1.00 88.00 74 GLU A N 1
ATOM 576 C CA . GLU A 1 74 ? -3.519 -2.571 -6.139 1.00 88.00 74 GLU A CA 1
ATOM 577 C C . GLU A 1 74 ? -3.400 -3.076 -4.698 1.00 88.00 74 GLU A C 1
ATOM 579 O O . GLU A 1 74 ? -2.689 -2.502 -3.874 1.00 88.00 74 GLU A O 1
ATOM 584 N N . LEU A 1 75 ? -4.038 -4.207 -4.400 1.00 88.75 75 LEU A N 1
ATOM 585 C CA . LEU A 1 75 ? -3.857 -4.921 -3.128 1.00 88.75 75 LEU A CA 1
ATOM 586 C C . LEU A 1 75 ? -2.727 -5.954 -3.178 1.00 88.75 75 LEU A C 1
ATOM 588 O O . LEU A 1 75 ? -2.185 -6.349 -2.145 1.00 88.75 75 LEU A O 1
ATOM 592 N N . LYS A 1 76 ? -2.376 -6.397 -4.388 1.00 91.06 76 LYS A N 1
ATOM 593 C CA . LYS A 1 76 ? -1.395 -7.449 -4.652 1.00 91.06 76 LYS A CA 1
ATOM 594 C C . LYS A 1 76 ? -0.270 -6.920 -5.522 1.00 91.06 76 LYS A C 1
ATOM 596 O O . LYS A 1 76 ? -0.490 -6.116 -6.425 1.00 91.06 76 LYS A O 1
ATOM 601 N N . CYS A 1 77 ? 0.935 -7.420 -5.284 1.00 93.81 77 CYS A N 1
ATOM 602 C CA . CYS A 1 77 ? 2.060 -7.150 -6.154 1.00 93.81 77 CYS A CA 1
ATOM 603 C C . CYS A 1 77 ? 1.838 -7.853 -7.504 1.00 93.81 77 CYS A C 1
ATOM 605 O O . CYS A 1 77 ? 1.709 -9.076 -7.529 1.00 93.81 77 CYS A O 1
ATOM 607 N N . PRO A 1 78 ? 1.875 -7.136 -8.641 1.00 92.94 78 PRO A N 1
ATOM 608 C CA . PRO A 1 78 ? 1.614 -7.721 -9.961 1.00 92.94 78 PRO A CA 1
ATOM 609 C C . PRO A 1 78 ? 2.733 -8.655 -10.456 1.00 92.94 78 PRO A C 1
ATOM 611 O O . PRO A 1 78 ? 2.616 -9.253 -11.521 1.00 92.94 78 PRO A O 1
ATOM 614 N N . VAL A 1 79 ? 3.838 -8.769 -9.709 1.00 93.75 79 VAL A N 1
ATOM 615 C CA . VAL A 1 79 ? 4.969 -9.644 -10.048 1.00 93.75 79 VAL A CA 1
ATOM 616 C C . VAL A 1 79 ? 4.849 -10.998 -9.350 1.00 93.75 79 VAL A C 1
ATOM 618 O O . VAL A 1 79 ? 4.968 -12.026 -10.010 1.00 93.75 79 VAL A O 1
ATOM 621 N N . CYS A 1 80 ? 4.612 -11.017 -8.033 1.00 94.94 80 CYS A N 1
ATOM 622 C CA . CYS A 1 80 ? 4.471 -12.268 -7.277 1.00 94.94 80 CYS A CA 1
ATOM 623 C C . CYS A 1 80 ? 3.022 -12.701 -7.045 1.00 94.94 80 CYS A C 1
ATOM 625 O O . CYS A 1 80 ? 2.821 -13.815 -6.586 1.00 94.94 80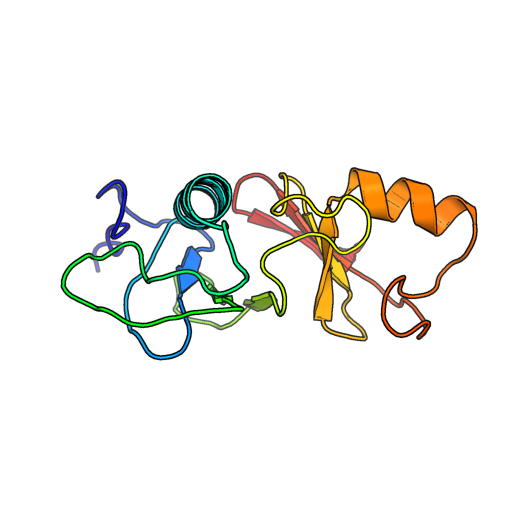 CYS A O 1
ATOM 627 N N . TRP A 1 81 ? 2.037 -11.853 -7.359 1.00 91.94 81 TRP A N 1
ATOM 628 C CA . TRP A 1 81 ? 0.599 -12.098 -7.170 1.00 91.94 81 TRP A CA 1
ATOM 629 C C . TRP A 1 81 ? 0.150 -12.282 -5.714 1.00 91.94 81 TRP A C 1
ATOM 631 O O . TRP A 1 81 ? -1.014 -12.582 -5.453 1.00 91.94 81 TRP A O 1
ATOM 641 N N . GLU A 1 82 ? 1.044 -12.001 -4.770 1.00 92.31 82 GLU A N 1
ATOM 642 C CA . GLU A 1 82 ? 0.772 -11.973 -3.336 1.00 92.31 82 GLU A CA 1
ATOM 643 C C . GLU A 1 82 ? 0.470 -10.551 -2.860 1.00 92.31 82 GLU A C 1
ATOM 645 O O . GLU A 1 82 ? 0.888 -9.569 -3.485 1.00 92.31 82 GLU A O 1
ATOM 650 N N . VAL A 1 83 ? -0.223 -10.423 -1.725 1.00 91.81 83 VAL A N 1
ATOM 651 C CA . VAL A 1 83 ? -0.376 -9.126 -1.046 1.00 91.81 83 VAL A CA 1
ATOM 652 C C . VAL A 1 83 ? 1.002 -8.552 -0.718 1.00 91.81 83 VAL A C 1
ATOM 654 O O . VAL A 1 83 ? 1.936 -9.295 -0.399 1.00 91.81 83 VAL A O 1
ATOM 657 N N . PHE A 1 84 ? 1.141 -7.229 -0.839 1.00 91.56 84 PHE A N 1
ATOM 658 C CA . PHE A 1 84 ? 2.421 -6.543 -0.676 1.00 91.56 84 PHE A CA 1
ATOM 659 C C . PHE A 1 84 ? 3.132 -6.929 0.621 1.00 91.56 84 PHE A C 1
ATOM 661 O O . PHE A 1 84 ? 2.595 -6.780 1.715 1.00 91.56 84 PHE A O 1
ATOM 668 N N . GLN A 1 85 ? 4.371 -7.391 0.474 1.00 89.12 85 GLN A N 1
ATOM 669 C CA . GLN A 1 85 ? 5.259 -7.720 1.581 1.00 89.12 85 GLN A CA 1
ATOM 670 C C . GLN A 1 85 ? 6.192 -6.545 1.849 1.00 89.12 85 GLN A C 1
ATOM 672 O O . GLN A 1 85 ? 6.701 -5.926 0.910 1.00 89.12 85 GLN A O 1
ATOM 677 N N . PHE A 1 86 ? 6.444 -6.254 3.124 1.00 87.12 86 PHE A N 1
ATOM 678 C CA . PHE A 1 86 ? 7.433 -5.249 3.485 1.00 87.12 86 PHE A CA 1
ATOM 679 C C . PHE A 1 86 ? 8.865 -5.744 3.215 1.00 87.12 86 PHE A C 1
ATOM 681 O O . PHE A 1 86 ? 9.171 -6.915 3.445 1.00 87.12 86 PHE A O 1
ATOM 688 N N . PRO A 1 87 ? 9.768 -4.848 2.786 1.00 91.56 87 PRO A N 1
ATOM 689 C CA . PRO A 1 87 ? 9.473 -3.514 2.272 1.00 91.56 87 PRO A CA 1
ATOM 690 C C . PRO A 1 87 ? 8.847 -3.562 0.868 1.00 91.56 87 PRO A C 1
ATOM 692 O O . PRO A 1 87 ? 9.202 -4.404 0.037 1.00 91.56 87 PRO A O 1
ATOM 695 N N . PHE A 1 88 ? 7.968 -2.605 0.573 1.00 92.31 88 PHE A N 1
ATOM 696 C CA . PHE A 1 88 ? 7.393 -2.421 -0.761 1.00 92.31 88 PHE A CA 1
ATOM 697 C C . PHE A 1 88 ? 7.699 -1.027 -1.309 1.00 92.31 88 PHE A C 1
ATOM 699 O O . PHE A 1 88 ? 8.163 -0.130 -0.606 1.00 92.31 88 PHE A O 1
ATOM 706 N N . THR A 1 89 ? 7.481 -0.861 -2.604 1.00 92.44 89 THR A N 1
ATOM 707 C CA . THR A 1 89 ? 7.805 0.346 -3.360 1.00 92.44 89 THR A CA 1
ATOM 708 C C . THR A 1 89 ? 6.604 0.819 -4.151 1.00 92.44 89 THR A C 1
ATOM 710 O O . THR A 1 89 ? 5.801 -0.004 -4.579 1.00 92.44 89 THR A O 1
ATOM 713 N N . ILE A 1 90 ? 6.495 2.127 -4.369 1.00 91.25 90 ILE A N 1
ATOM 714 C CA . ILE A 1 90 ? 5.539 2.718 -5.312 1.00 91.25 90 ILE A CA 1
ATOM 715 C C . ILE A 1 90 ? 6.332 3.520 -6.341 1.00 91.25 90 ILE A C 1
ATOM 717 O O . ILE A 1 90 ? 7.084 4.425 -5.971 1.00 91.25 90 ILE A O 1
ATOM 721 N N . ALA A 1 91 ? 6.179 3.186 -7.623 1.00 90.25 91 ALA A N 1
ATOM 722 C CA . ALA A 1 91 ? 6.843 3.892 -8.715 1.00 90.25 91 ALA A CA 1
ATOM 723 C C . ALA A 1 91 ? 6.345 5.341 -8.809 1.00 90.25 91 ALA A C 1
ATOM 725 O O . ALA A 1 91 ? 5.143 5.591 -8.850 1.00 90.25 91 ALA A O 1
ATOM 726 N N . GLU A 1 92 ? 7.258 6.310 -8.859 1.00 88.31 92 GLU A N 1
ATOM 727 C CA . GLU A 1 92 ? 6.899 7.734 -8.854 1.00 88.31 92 GLU A CA 1
ATOM 728 C C . GLU A 1 92 ? 6.187 8.169 -10.141 1.00 88.31 92 GLU A C 1
ATOM 730 O O . GLU A 1 92 ? 5.254 8.966 -10.092 1.00 88.31 92 GLU A O 1
ATOM 735 N N . SER A 1 93 ? 6.601 7.621 -11.285 1.00 87.94 93 SER A N 1
ATOM 736 C CA . SER A 1 93 ? 6.077 7.998 -12.601 1.00 87.94 93 SER A CA 1
ATOM 737 C C . SER A 1 93 ? 4.646 7.521 -12.851 1.00 87.94 93 SER A C 1
ATOM 739 O O . SER A 1 93 ? 3.909 8.185 -13.577 1.00 87.94 93 SER A O 1
ATOM 741 N N . CYS A 1 94 ? 4.242 6.393 -12.261 1.00 89.62 94 CYS A N 1
ATOM 742 C CA . CYS A 1 94 ? 2.964 5.746 -12.571 1.00 89.62 94 CYS A CA 1
ATOM 743 C C . CYS A 1 94 ? 2.152 5.287 -11.356 1.00 89.62 94 CYS A C 1
ATOM 745 O O . CYS A 1 94 ? 0.983 4.937 -11.503 1.00 89.62 94 CYS A O 1
ATOM 747 N N . GLY A 1 95 ? 2.703 5.320 -10.144 1.00 87.81 95 GLY A N 1
ATOM 748 C CA . GLY A 1 95 ? 2.006 4.950 -8.909 1.00 87.81 95 GLY A CA 1
ATOM 749 C C . GLY A 1 95 ? 1.748 3.452 -8.717 1.00 87.81 95 GLY A C 1
ATOM 750 O O . GLY A 1 95 ? 1.048 3.102 -7.775 1.00 87.81 95 GLY A O 1
ATOM 751 N N . HIS A 1 96 ? 2.286 2.580 -9.574 1.00 92.44 96 HIS A N 1
ATOM 752 C CA . HIS A 1 96 ? 2.174 1.128 -9.404 1.00 92.44 96 HIS A CA 1
ATOM 753 C C . HIS A 1 96 ? 3.053 0.637 -8.247 1.00 92.44 96 HIS A C 1
ATOM 755 O O . HIS A 1 96 ? 4.205 1.071 -8.103 1.00 92.44 96 HIS A O 1
ATOM 761 N N . GLY A 1 97 ? 2.501 -0.258 -7.426 1.00 92.81 97 GLY A N 1
ATOM 762 C CA . GLY A 1 97 ? 3.181 -0.838 -6.271 1.00 92.81 97 GLY A CA 1
ATOM 763 C C . GLY A 1 97 ? 3.929 -2.138 -6.585 1.00 92.81 97 GLY A C 1
ATOM 764 O O . GLY A 1 97 ? 3.445 -2.970 -7.350 1.00 92.81 97 GLY A O 1
ATOM 765 N N . PHE A 1 98 ? 5.072 -2.382 -5.930 1.00 94.31 98 PHE A N 1
ATOM 766 C CA . PHE A 1 98 ? 5.823 -3.648 -6.023 1.00 94.31 98 PHE A CA 1
ATOM 767 C C . PHE A 1 98 ? 6.486 -4.030 -4.696 1.00 94.31 98 PHE A C 1
ATOM 769 O O . PHE A 1 98 ? 7.072 -3.172 -4.036 1.00 94.31 98 PHE A O 1
ATOM 77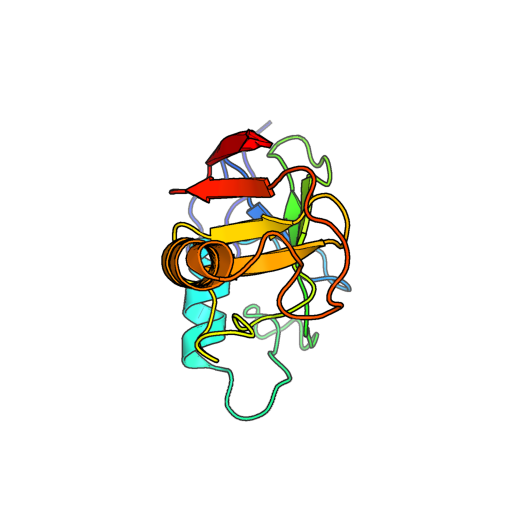6 N N . CYS A 1 99 ? 6.500 -5.319 -4.335 1.00 95.06 99 CYS A N 1
ATOM 777 C CA . CYS A 1 99 ? 7.415 -5.819 -3.301 1.00 95.06 99 CYS A CA 1
ATOM 778 C C . CYS A 1 99 ? 8.858 -5.478 -3.704 1.00 95.06 99 CYS A C 1
ATOM 780 O O . CYS A 1 99 ? 9.237 -5.693 -4.860 1.00 95.06 99 CYS A O 1
ATOM 782 N N . LEU A 1 100 ? 9.687 -4.990 -2.775 1.00 93.56 100 LEU A N 1
ATOM 783 C CA . LEU A 1 100 ? 11.041 -4.528 -3.106 1.00 93.56 100 LEU A CA 1
ATOM 784 C C . LEU A 1 100 ? 11.883 -5.629 -3.7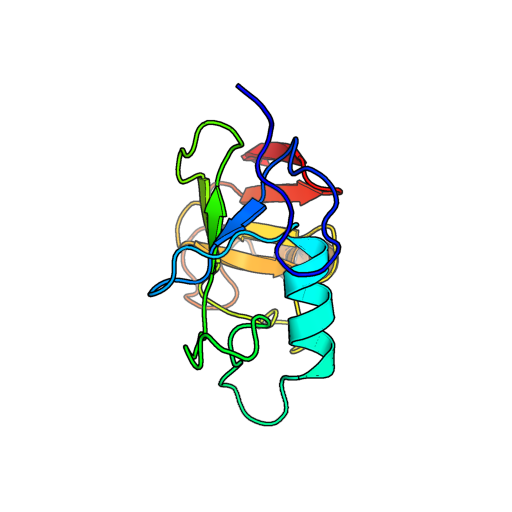65 1.00 93.56 100 LEU A C 1
ATOM 786 O O . LEU A 1 100 ? 12.606 -5.365 -4.724 1.00 93.56 100 LEU A O 1
ATOM 790 N N . GLY A 1 101 ? 11.777 -6.868 -3.273 1.00 94.50 101 GLY A N 1
ATOM 791 C CA . GLY A 1 101 ? 12.476 -8.017 -3.855 1.00 94.50 101 GLY A CA 1
ATOM 792 C C . GLY A 1 101 ? 12.054 -8.298 -5.300 1.00 94.50 101 GLY A C 1
ATOM 793 O O . GLY A 1 101 ? 12.908 -8.494 -6.161 1.00 94.50 101 GLY A O 1
ATOM 794 N N . CYS A 1 102 ? 10.750 -8.237 -5.582 1.00 95.88 102 CYS A N 1
ATOM 795 C CA . CYS A 1 102 ? 10.200 -8.458 -6.921 1.00 95.88 102 CYS A CA 1
ATOM 796 C C . CYS A 1 102 ? 10.662 -7.393 -7.916 1.00 95.88 102 CYS A C 1
ATOM 798 O O . CYS A 1 102 ? 11.097 -7.715 -9.020 1.00 95.88 102 CYS A O 1
ATOM 800 N N . LEU A 1 103 ? 10.603 -6.124 -7.510 1.00 93.62 103 LEU A N 1
ATOM 801 C CA . LEU A 1 103 ? 11.058 -5.023 -8.346 1.00 93.62 103 LEU A CA 1
ATOM 802 C C . LEU A 1 103 ? 12.559 -5.123 -8.631 1.00 93.62 103 LEU A C 1
ATOM 804 O O . LEU A 1 103 ? 12.968 -5.010 -9.781 1.00 93.62 103 LEU A O 1
ATOM 808 N N . ARG A 1 104 ? 13.385 -5.377 -7.606 1.00 93.19 104 ARG A N 1
ATOM 809 C CA . ARG A 1 104 ? 14.839 -5.532 -7.773 1.00 93.19 104 ARG A CA 1
ATOM 810 C C . ARG A 1 104 ? 15.193 -6.630 -8.769 1.00 93.19 104 ARG A C 1
ATOM 812 O O . ARG A 1 104 ? 16.111 -6.438 -9.560 1.00 93.19 104 ARG A O 1
ATOM 819 N N . GLU A 1 105 ? 14.482 -7.755 -8.741 1.00 94.25 105 GLU A N 1
ATOM 820 C CA . GLU A 1 105 ? 14.699 -8.836 -9.705 1.00 94.25 105 GLU A CA 1
ATOM 821 C C . GLU A 1 105 ? 14.313 -8.412 -11.124 1.00 94.25 105 GLU A C 1
ATOM 823 O O . GLU A 1 105 ? 15.072 -8.632 -12.067 1.00 94.25 105 GLU A O 1
ATOM 828 N N . PHE A 1 106 ? 13.171 -7.738 -11.276 1.00 92.38 106 PHE A N 1
ATOM 829 C CA . PHE A 1 106 ? 12.710 -7.254 -12.573 1.00 92.38 106 PHE A CA 1
ATOM 830 C C . PHE A 1 106 ? 13.685 -6.245 -13.195 1.00 92.38 106 PHE A C 1
ATOM 832 O O . PHE A 1 106 ? 14.047 -6.373 -14.366 1.00 92.38 106 PHE A O 1
ATOM 839 N N . LEU A 1 107 ? 14.169 -5.283 -12.401 1.00 89.81 107 LEU A N 1
ATOM 840 C CA . LEU A 1 107 ? 15.053 -4.211 -12.869 1.00 89.81 107 LEU A CA 1
ATOM 841 C C . LEU A 1 107 ? 16.408 -4.707 -13.391 1.00 89.81 107 LEU A C 1
ATOM 843 O O . LEU A 1 107 ? 17.039 -4.002 -14.175 1.00 89.81 107 LEU A O 1
ATOM 847 N N . LYS A 1 108 ? 16.834 -5.935 -13.056 1.00 91.50 108 LYS A N 1
ATOM 848 C CA . LYS A 1 108 ? 18.009 -6.567 -13.687 1.00 91.50 108 LYS A CA 1
ATOM 849 C C . LYS A 1 108 ? 17.853 -6.718 -15.204 1.00 91.50 108 LYS A C 1
ATOM 851 O O . LYS A 1 108 ? 18.855 -6.781 -15.908 1.00 91.50 108 LYS A O 1
ATOM 856 N N . ASN A 1 109 ? 16.614 -6.773 -15.695 1.00 88.81 109 ASN A N 1
ATOM 857 C CA . ASN A 1 109 ? 16.281 -6.993 -17.101 1.00 88.81 109 ASN A CA 1
ATOM 858 C C . ASN A 1 109 ? 15.794 -5.721 -17.822 1.00 88.81 109 ASN A C 1
ATOM 860 O O . ASN A 1 109 ? 15.636 -5.739 -19.041 1.00 88.81 109 ASN A O 1
ATOM 864 N N . GLY A 1 110 ? 15.567 -4.612 -17.108 1.00 85.19 110 GLY A N 1
ATOM 865 C CA . GLY A 1 110 ? 15.164 -3.343 -17.718 1.00 85.19 110 GLY A CA 1
ATOM 866 C C . GLY A 1 110 ? 14.590 -2.323 -16.734 1.00 85.19 110 GLY A C 1
ATOM 867 O O . GLY A 1 110 ? 13.909 -2.674 -15.778 1.00 85.19 110 GLY A O 1
ATOM 868 N N . HIS A 1 111 ? 14.822 -1.036 -17.006 1.00 88.62 111 HIS A N 1
ATOM 869 C CA . HIS A 1 111 ? 14.375 0.091 -16.174 1.00 88.62 111 HIS A CA 1
ATOM 870 C C . HIS A 1 111 ? 13.005 0.638 -16.615 1.00 88.62 111 HIS A C 1
ATOM 872 O O . HIS A 1 111 ? 12.850 1.827 -16.896 1.00 88.62 111 HIS A O 1
ATOM 878 N N . ILE A 1 112 ? 12.017 -0.252 -16.709 1.00 92.69 112 ILE A N 1
ATOM 879 C CA . ILE A 1 112 ? 10.632 0.075 -17.073 1.00 92.69 112 ILE A CA 1
ATOM 880 C C . ILE A 1 112 ? 9.652 -0.508 -16.059 1.00 92.69 112 ILE A C 1
ATOM 882 O O . ILE A 1 112 ? 9.946 -1.507 -15.407 1.00 92.69 112 ILE A O 1
ATOM 886 N N . CYS A 1 113 ? 8.481 0.108 -15.925 1.00 92.56 113 CYS A N 1
ATOM 887 C CA . CYS A 1 113 ? 7.416 -0.372 -15.052 1.00 92.56 113 CYS A CA 1
ATOM 888 C C . CYS A 1 113 ? 6.914 -1.755 -15.518 1.00 92.56 113 CYS A C 1
ATOM 890 O O . CYS A 1 113 ? 6.538 -1.893 -16.683 1.00 92.56 113 CYS A O 1
ATOM 892 N N . PRO A 1 114 ? 6.841 -2.773 -14.638 1.00 92.56 114 PRO A N 1
ATOM 893 C CA . PRO A 1 114 ? 6.295 -4.087 -14.989 1.00 92.56 114 PRO A CA 1
ATOM 894 C C . PRO A 1 114 ? 4.843 -4.069 -15.490 1.00 92.56 114 PRO A C 1
ATOM 896 O O . PRO A 1 114 ? 4.443 -4.984 -16.204 1.00 92.56 114 PRO A O 1
ATOM 899 N N . VAL A 1 115 ? 4.061 -3.048 -15.116 1.00 93.00 115 VAL A N 1
ATOM 900 C CA . VAL A 1 115 ? 2.629 -2.951 -15.442 1.00 93.00 115 VAL A CA 1
ATOM 901 C C . VAL A 1 115 ? 2.407 -2.214 -16.762 1.00 93.00 115 VAL A C 1
ATOM 903 O O . VAL A 1 115 ? 1.915 -2.793 -17.726 1.00 93.00 115 VAL A O 1
ATOM 906 N N . ASP A 1 116 ? 2.806 -0.943 -16.831 1.00 93.81 116 ASP A N 1
ATOM 907 C CA . ASP A 1 116 ? 2.529 -0.062 -17.977 1.00 93.81 116 ASP A CA 1
ATOM 908 C C . ASP A 1 116 ? 3.704 0.078 -18.960 1.00 93.81 116 ASP A C 1
ATOM 910 O O . ASP A 1 116 ? 3.551 0.679 -20.023 1.00 93.81 116 ASP A O 1
ATOM 914 N N . ARG A 1 117 ? 4.873 -0.496 -18.635 1.00 93.06 117 ARG A N 1
ATOM 915 C CA . ARG A 1 117 ? 6.118 -0.426 -19.426 1.00 93.06 117 ARG A CA 1
ATOM 916 C C . ARG A 1 117 ? 6.671 0.988 -19.637 1.00 93.06 117 ARG A C 1
ATOM 918 O O . ARG A 1 117 ? 7.561 1.179 -20.464 1.00 93.06 117 ARG A O 1
ATOM 925 N N . GLY A 1 118 ? 6.186 1.965 -18.878 1.00 91.69 118 GLY A N 1
ATOM 926 C CA . GLY A 1 118 ? 6.690 3.329 -18.847 1.00 91.69 118 GLY A CA 1
ATOM 927 C C . GLY A 1 118 ? 8.054 3.444 -18.154 1.00 91.69 118 GLY A C 1
ATOM 928 O O . GLY A 1 118 ? 8.488 2.519 -17.459 1.00 91.69 118 GLY A O 1
ATOM 929 N N . PRO A 1 119 ? 8.751 4.580 -18.330 1.00 89.88 119 PRO A N 1
ATOM 930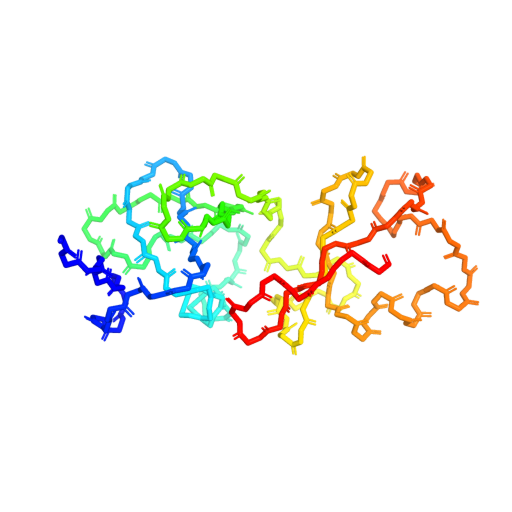 C CA . PRO A 1 119 ? 10.045 4.818 -17.708 1.00 89.88 119 PRO A CA 1
ATOM 931 C C . PRO A 1 119 ? 9.923 4.940 -16.188 1.00 89.88 119 PRO A C 1
ATOM 933 O O . PRO A 1 119 ? 8.953 5.485 -15.649 1.00 89.88 119 PRO A O 1
ATOM 936 N N . ILE A 1 120 ? 10.953 4.464 -15.500 1.00 87.00 120 ILE A N 1
ATOM 937 C CA . ILE A 1 120 ? 11.072 4.552 -14.050 1.00 87.00 120 ILE A CA 1
ATOM 938 C C . ILE A 1 120 ? 12.086 5.636 -13.697 1.00 87.00 120 ILE A C 1
ATOM 940 O O . ILE A 1 120 ? 13.264 5.518 -14.021 1.00 87.00 120 ILE A O 1
ATOM 944 N N . ASN A 1 121 ? 11.620 6.663 -12.982 1.00 85.94 121 ASN A N 1
ATOM 945 C CA . ASN A 1 121 ? 12.427 7.829 -12.596 1.00 85.94 121 ASN A CA 1
ATOM 946 C C . ASN A 1 121 ? 12.655 7.935 -11.075 1.00 85.94 121 ASN A C 1
ATOM 948 O O . ASN A 1 121 ? 13.171 8.948 -10.594 1.00 85.94 121 ASN A O 1
ATOM 952 N N . GLY A 1 122 ? 12.225 6.920 -10.326 1.00 88.56 122 GLY A N 1
ATOM 953 C CA . GLY A 1 122 ? 12.359 6.836 -8.878 1.00 88.56 122 GLY A CA 1
ATOM 954 C C . GLY A 1 122 ? 11.234 6.032 -8.232 1.00 88.56 122 GLY A C 1
ATOM 955 O O . GLY A 1 122 ? 10.172 5.811 -8.830 1.00 88.56 122 GLY A O 1
ATOM 956 N N . PHE A 1 123 ? 11.466 5.617 -6.993 1.00 89.00 123 PHE A N 1
ATOM 957 C CA . PHE A 1 123 ? 10.486 4.913 -6.175 1.00 89.00 123 PHE A CA 1
ATOM 958 C C . PHE A 1 123 ? 10.401 5.490 -4.775 1.00 89.00 123 PHE A C 1
ATOM 960 O O . PHE A 1 123 ? 11.407 5.870 -4.183 1.00 89.00 123 PHE A O 1
ATOM 967 N N . PHE A 1 124 ? 9.201 5.451 -4.211 1.00 89.19 124 PHE A N 1
ATOM 968 C CA . PHE A 1 124 ? 9.000 5.623 -2.779 1.00 89.19 124 PHE A CA 1
ATOM 969 C C . PHE A 1 124 ? 9.160 4.273 -2.096 1.00 89.19 124 PHE A C 1
ATOM 971 O O . PHE A 1 124 ? 8.407 3.349 -2.404 1.00 89.19 124 PHE A O 1
ATOM 978 N N . LEU A 1 125 ? 10.138 4.156 -1.198 1.00 89.62 125 LEU A N 1
ATOM 979 C CA . LEU A 1 125 ? 10.358 2.959 -0.393 1.00 89.62 125 LEU A CA 1
ATOM 980 C C . LEU A 1 125 ? 9.577 3.041 0.922 1.00 89.62 125 LEU A C 1
ATOM 982 O O . LEU A 1 125 ? 9.789 3.956 1.722 1.00 89.62 125 LEU A O 1
ATOM 986 N N . PHE A 1 126 ? 8.735 2.041 1.158 1.00 86.69 126 PHE A N 1
ATOM 987 C CA . PHE A 1 126 ? 7.999 1.850 2.399 1.00 86.69 126 PHE A CA 1
ATOM 988 C C . PHE A 1 126 ? 8.568 0.639 3.132 1.00 86.69 126 PHE A C 1
ATOM 990 O O . PHE A 1 126 ? 8.410 -0.503 2.696 1.00 86.69 126 PHE A O 1
ATOM 997 N N . ASP A 1 127 ? 9.227 0.900 4.256 1.00 84.81 127 ASP A N 1
ATOM 998 C CA . ASP A 1 127 ? 9.775 -0.119 5.149 1.00 84.81 127 ASP A CA 1
ATOM 999 C C . ASP A 1 127 ? 9.376 0.206 6.583 1.00 84.81 127 ASP A C 1
ATOM 1001 O O . ASP A 1 127 ? 9.535 1.349 7.022 1.00 84.81 127 ASP A O 1
ATOM 1005 N N . ASN A 1 128 ? 8.849 -0.783 7.307 1.00 69.62 128 ASN A N 1
ATOM 1006 C CA . ASN A 1 128 ? 8.519 -0.675 8.733 1.00 69.62 128 ASN A CA 1
ATOM 1007 C C . ASN A 1 128 ? 7.884 0.681 9.119 1.00 69.62 128 ASN A C 1
ATOM 1009 O O . ASN A 1 128 ? 8.230 1.317 10.128 1.00 69.62 128 ASN A O 1
ATOM 1013 N N . PHE A 1 129 ? 6.930 1.111 8.285 1.00 63.44 129 PHE A N 1
ATOM 1014 C CA . PHE A 1 129 ? 6.039 2.257 8.502 1.00 63.44 129 PHE A CA 1
ATOM 1015 C C . PHE A 1 129 ? 6.676 3.644 8.342 1.00 63.44 129 PHE A C 1
ATOM 1017 O O . PHE A 1 129 ? 6.033 4.649 8.646 1.00 63.44 129 PHE A O 1
ATOM 1024 N N . ASN A 1 130 ? 7.898 3.727 7.813 1.00 61.91 130 ASN A N 1
ATOM 1025 C CA . ASN A 1 130 ? 8.520 4.989 7.426 1.00 61.91 130 ASN A CA 1
ATOM 1026 C C . ASN A 1 130 ? 8.614 5.097 5.901 1.00 61.91 130 ASN A C 1
ATOM 1028 O O . ASN A 1 130 ? 8.990 4.143 5.217 1.00 61.91 130 ASN A O 1
ATOM 1032 N N . LEU A 1 131 ? 8.319 6.288 5.377 1.00 64.06 131 LEU A N 1
ATOM 1033 C CA . LEU A 1 131 ? 8.772 6.668 4.047 1.00 64.06 131 LEU A CA 1
ATOM 1034 C C . LEU A 1 131 ? 10.281 6.897 4.139 1.00 64.06 131 LEU A C 1
ATOM 1036 O O . LEU A 1 131 ? 10.719 7.920 4.662 1.00 64.06 131 LEU A O 1
ATOM 1040 N N . LEU A 1 132 ? 11.076 5.913 3.722 1.00 60.03 132 LEU A N 1
ATOM 1041 C CA . LEU A 1 132 ? 12.512 5.946 3.997 1.00 60.03 132 LEU A CA 1
ATOM 1042 C C . LEU A 1 132 ? 13.276 6.862 3.043 1.00 60.03 132 LEU A C 1
ATOM 1044 O O . LEU A 1 132 ? 14.158 7.599 3.479 1.00 60.03 132 LEU A O 1
ATOM 1048 N N . SER A 1 133 ? 12.972 6.807 1.748 1.00 63.72 133 SER A N 1
ATOM 1049 C CA . SER A 1 133 ? 13.694 7.579 0.736 1.00 63.72 133 SER A CA 1
ATOM 1050 C C . SER A 1 133 ? 13.074 7.437 -0.653 1.00 63.72 133 SER A C 1
ATOM 1052 O O . SER A 1 133 ? 12.296 6.516 -0.926 1.00 63.72 133 SER A O 1
ATOM 1054 N N . ARG A 1 134 ? 13.467 8.366 -1.534 1.00 68.12 134 ARG A N 1
ATOM 1055 C CA . ARG A 1 134 ? 13.403 8.207 -2.988 1.00 68.12 134 ARG A CA 1
ATOM 1056 C C . ARG A 1 134 ? 14.649 7.435 -3.432 1.00 68.12 134 ARG A C 1
ATOM 1058 O O . ARG A 1 134 ? 15.757 7.904 -3.164 1.00 68.12 134 ARG A O 1
ATOM 1065 N N . ILE A 1 135 ? 14.467 6.274 -4.058 1.00 60.28 135 ILE A N 1
ATOM 1066 C CA . ILE A 1 135 ? 15.547 5.446 -4.637 1.00 60.28 135 ILE A CA 1
ATOM 1067 C C . ILE A 1 135 ? 15.422 5.333 -6.149 1.00 60.28 135 ILE A C 1
ATOM 1069 O O . ILE A 1 135 ? 14.282 5.480 -6.649 1.00 60.28 135 ILE A O 1
#

Foldseek 3Di:
DFAAAQPQPRHGDQFWWKDFPPDDHIHRPVRVLVQLQVAPPDQWDADPNPVPRDIHQKIFTAGSVGHTPAIANGQAAPQVRGGADPWKKAFPVPRYIHRPVRVVVVCVVHQADPPPRHGGPWIQIDHPRHSDDTD

Radius of gyration: 14.79 Å; chains: 1; bounding box: 38×31×40 Å

Secondary structure (DSSP, 8-state):
-PPPBPTTT--B--S-EEE-TTS--EEEHHHHHHHHHHH-SSS-EEPSSTTT--EES-EEEE-TTS-EEEEE--SB-TTT-SBPPSSEEEETTT--EEEHHHHHHHHTT-SB-TTT--B---EEEEETTEEEEE-

InterPro domains:
  IPR001841 Zinc finger, RING-type [PF13923] (76-115)
  IPR001841 Zinc finger, RING-type [PS50089] (6-51)
  IPR001841 Zinc finger, RING-type [PS50089] (77-117)
  IPR001841 Zinc finger, RING-type [SM00184] (6-50)
  IPR001841 Zinc finger, RING-type [SM00184] (77-116)
  IPR013083 Zinc finger, RING/FYVE/PHD-type [G3DSA:3.30.40.10] (2-64)
  IPR013083 Zinc finger, RING/FYVE/PHD-type [G3DSA:3.30.40.10] (71-135)
  IPR017907 Zinc finger, RING-type, conserved site [PS00518] (94-103)

Organism: Hymenolepis diminuta (NCBI:txid6216)